Protein AF-A0A143BIW4-F1 (afdb_monomer)

Nearest PDB structures (foldseek):
  4jw3-assembly2_D  TM=6.458E-01  e=1.137E-01  synthetic construct
  5dcq-assembly3_A  TM=5.808E-01  e=2.538E-01  synthetic construct
  6gwd-assembly1_H  TM=5.678E-01  e=2.951E-01  synthetic construct
  8aw4-assembly1_A  TM=5.862E-01  e=3.607E-01  synthetic construct
  6gx7-assembly2_F  TM=5.467E-01  e=4.409E-01  synthetic construct

pLDDT: mean 85.29, std 20.7, range [35.44, 98.56]

Secondary structure (DSSP, 8-state):
-------------------------SS-PSPHHHHHHHHHHHHHHHHHHHHHTT-HHHHHHSPPPHHHHHHHHHT-SHHHHHHHHHHHHT--SHHHHHHHHHHHTTS-SHHHHHHHHHHTT-SSHHHHHHHHHHHHH---

Solvent-accessible surface area (backbone atoms only — not comparable to full-atom values): 8313 Å² total; per-residue (Å²): 133,83,87,80,87,83,81,80,80,81,79,79,76,82,79,73,84,79,88,75,75,78,92,83,83,82,92,76,76,83,48,71,67,55,39,53,51,52,25,45,52,51,43,28,68,67,20,35,66,31,45,76,69,70,36,46,68,61,34,72,66,54,76,75,54,70,73,32,46,52,35,25,59,76,36,40,42,72,72,42,30,53,51,22,50,52,45,37,77,65,40,90,43,72,36,45,28,52,36,22,52,56,42,28,57,51,25,86,48,74,66,44,52,60,54,37,58,66,34,57,73,41,92,47,62,67,54,14,55,47,31,49,57,52,50,74,65,55,74,133

Radius of gyration: 22.12 Å; Cα contacts (8 Å, |Δi|>4): 132; chains: 1; bounding box: 34×57×74 Å

Mean predicted aligned error: 10.73 Å

Organism: NCBI:txid1379270

Foldseek 3Di:
DDDDDDDDPPPPPPPDDPPDDDDPDDDDPDDLLRLLVVLLVQQLVQQVVCVVVVNLVVSLVDDRDPSSVVSLLVLQDDVSLVVLLVQLVVDPDPSSNLSSLQSSLSNLDPVNLVSLVVQCPPPDPSSNVSSVVSNVVRDD

Sequence (140 aa):
MFGDSVTVTRRVVVLSAIALGTAFQTACGPGVADKVVSAMQGCVALRNPLFKAGQAEQALALPLPPAVDSLATQTAYAFGFNAYQQLADMAETQAELTCALELGARYEDADVRVWLKKYLRSPDAPVAAHAQRLLDKQTR

Structure (mmCIF, N/CA/C/O backbone):
data_AF-A0A143BIW4-F1
#
_entry.id   AF-A0A143BIW4-F1
#
loop_
_atom_site.group_PDB
_atom_site.id
_atom_site.type_symbol
_atom_site.label_atom_id
_atom_site.label_alt_id
_atom_site.label_comp_id
_atom_site.label_asym_id
_atom_site.label_entity_id
_atom_site.label_seq_id
_atom_site.pdbx_PDB_ins_code
_atom_site.Cartn_x
_atom_site.Cartn_y
_atom_site.Cartn_z
_atom_site.occupancy
_atom_site.B_iso_or_equiv
_atom_site.auth_seq_id
_atom_site.auth_comp_id
_atom_site.auth_asym_id
_atom_site.auth_atom_id
_atom_site.pdbx_PDB_model_num
ATOM 1 N N . MET A 1 1 ? 9.801 42.054 58.903 1.00 38.75 1 MET A N 1
ATOM 2 C CA . MET A 1 1 ? 10.501 40.755 58.919 1.00 38.75 1 MET A CA 1
ATOM 3 C C . MET A 1 1 ? 10.340 40.144 57.535 1.00 38.75 1 MET A C 1
ATOM 5 O O . MET A 1 1 ? 9.203 40.041 57.105 1.00 38.75 1 MET A O 1
ATOM 9 N N . PHE A 1 2 ? 11.484 39.934 56.864 1.00 39.19 2 PHE A N 1
ATOM 10 C CA . PHE A 1 2 ? 11.835 39.051 55.726 1.00 39.19 2 PHE A CA 1
ATOM 11 C C . PHE A 1 2 ? 10.689 38.501 54.858 1.00 39.19 2 PHE A C 1
ATOM 13 O O . PHE A 1 2 ? 9.777 37.879 55.383 1.00 39.19 2 PHE A O 1
ATOM 20 N N . GLY A 1 3 ? 10.652 38.771 53.548 1.00 35.44 3 GLY A N 1
ATOM 21 C CA . GLY A 1 3 ? 11.484 38.105 52.518 1.00 35.44 3 GLY A CA 1
ATOM 22 C C . GLY A 1 3 ? 10.586 37.056 51.827 1.00 35.44 3 GLY A C 1
ATOM 23 O O . GLY A 1 3 ? 9.785 36.430 52.503 1.00 35.44 3 GLY A O 1
ATOM 24 N N . ASP A 1 4 ? 10.509 36.848 50.517 1.00 40.53 4 ASP A N 1
ATOM 25 C CA . ASP A 1 4 ? 11.393 37.155 49.405 1.00 40.53 4 ASP A CA 1
ATOM 26 C C . ASP A 1 4 ? 10.584 37.264 48.102 1.00 40.53 4 ASP A C 1
ATOM 28 O O . ASP A 1 4 ? 9.565 36.602 47.895 1.00 40.53 4 ASP A O 1
ATOM 32 N N . SER A 1 5 ? 11.088 38.109 47.208 1.00 46.25 5 SER A N 1
ATOM 33 C CA . SER A 1 5 ? 10.657 38.273 45.824 1.00 46.25 5 SER A CA 1
ATOM 34 C C . SER A 1 5 ? 10.969 37.022 44.997 1.00 46.25 5 SER A C 1
ATOM 36 O O . SER A 1 5 ? 12.127 36.622 44.904 1.00 46.25 5 SER A O 1
ATOM 38 N N . VAL A 1 6 ? 9.980 36.460 44.297 1.00 45.12 6 VAL A N 1
ATOM 39 C CA . VAL A 1 6 ? 10.229 35.478 43.227 1.00 45.12 6 VAL A CA 1
ATOM 40 C C . VAL A 1 6 ? 10.015 36.153 41.877 1.00 45.12 6 VAL A C 1
ATOM 42 O O . VAL A 1 6 ? 8.924 36.182 41.311 1.00 45.12 6 VAL A O 1
ATOM 45 N N . THR A 1 7 ? 11.101 36.724 41.365 1.00 42.94 7 THR A N 1
ATOM 46 C CA . THR A 1 7 ? 11.219 37.233 39.999 1.00 42.94 7 THR A CA 1
ATOM 47 C C . THR A 1 7 ? 11.308 36.044 39.041 1.00 42.94 7 THR A C 1
ATOM 49 O O . THR A 1 7 ? 12.366 35.436 38.891 1.00 42.94 7 THR A O 1
ATOM 52 N N . VAL A 1 8 ? 10.206 35.693 38.374 1.00 43.62 8 VAL A N 1
ATOM 53 C CA . VAL A 1 8 ? 10.218 34.671 37.316 1.00 43.62 8 VAL A CA 1
ATOM 54 C C . VAL A 1 8 ? 10.748 35.304 36.029 1.00 43.62 8 VAL A C 1
ATOM 56 O O . VAL A 1 8 ? 10.034 35.976 35.285 1.00 43.62 8 VAL A O 1
ATOM 59 N N . THR A 1 9 ? 12.041 35.108 35.774 1.00 43.81 9 THR A N 1
ATOM 60 C CA . THR A 1 9 ? 12.722 35.516 34.543 1.00 43.81 9 THR A CA 1
ATOM 61 C C . THR A 1 9 ? 12.182 34.716 33.356 1.00 43.81 9 THR A C 1
ATOM 63 O O . THR A 1 9 ? 12.583 33.581 33.101 1.00 43.81 9 THR A O 1
ATOM 66 N N . ARG A 1 10 ? 11.260 35.321 32.603 1.00 49.38 10 ARG A N 1
ATOM 67 C CA . ARG A 1 10 ? 10.713 34.772 31.359 1.00 49.38 10 ARG A CA 1
ATOM 68 C C . ARG A 1 10 ? 11.782 34.857 30.262 1.00 49.38 10 ARG A C 1
ATOM 70 O O . ARG A 1 10 ? 11.885 35.853 29.553 1.00 49.38 10 ARG A O 1
ATOM 77 N N . ARG A 1 11 ? 12.615 33.819 30.138 1.00 45.41 11 ARG A N 1
ATOM 78 C CA . ARG A 1 11 ? 13.504 33.637 28.981 1.00 45.41 11 ARG A CA 1
ATOM 79 C C . ARG A 1 11 ? 12.647 33.262 27.774 1.00 45.41 11 ARG A C 1
ATOM 81 O O . ARG A 1 11 ? 12.298 32.102 27.586 1.00 45.41 11 ARG A O 1
ATOM 88 N N . VAL A 1 12 ? 12.279 34.263 26.979 1.00 44.31 12 VAL A N 1
ATOM 89 C CA . VAL A 1 12 ? 11.739 34.059 25.633 1.00 44.31 12 VAL A CA 1
ATOM 90 C C . VAL A 1 12 ? 12.900 33.581 24.768 1.00 44.31 12 VAL A C 1
ATOM 92 O O . VAL A 1 12 ? 13.734 34.370 24.330 1.00 44.31 12 VAL A O 1
ATOM 95 N N . VAL A 1 13 ? 13.003 32.265 24.596 1.00 43.34 13 VAL A N 1
ATOM 96 C CA . VAL A 1 13 ? 13.905 31.670 23.612 1.00 43.34 13 VAL A CA 1
ATOM 97 C C . VAL A 1 13 ? 13.281 31.912 22.243 1.00 43.34 13 VAL A C 1
ATOM 99 O O . VAL A 1 13 ? 12.253 31.335 21.897 1.00 43.34 13 VAL A O 1
ATOM 102 N N . VAL A 1 14 ? 13.902 32.823 21.498 1.00 44.84 14 VAL A N 1
ATOM 103 C CA . VAL A 1 14 ? 13.691 33.041 20.069 1.00 44.84 14 VAL A CA 1
ATOM 104 C C . VAL A 1 14 ? 14.065 31.743 19.356 1.00 44.84 14 VAL A C 1
ATOM 106 O O . VAL A 1 14 ? 15.243 31.428 19.205 1.00 44.84 14 VAL A O 1
ATOM 109 N N . LEU A 1 15 ? 13.063 30.958 18.962 1.00 41.94 15 LEU A N 1
ATOM 110 C CA . LEU A 1 15 ? 13.257 29.840 18.047 1.00 41.94 15 LEU A CA 1
ATOM 111 C C . LEU A 1 15 ? 13.299 30.406 16.633 1.00 41.94 15 LEU A C 1
ATOM 113 O O . LEU A 1 15 ? 12.284 30.735 16.023 1.00 41.94 15 LEU A O 1
ATOM 117 N N . SER A 1 16 ? 14.535 30.580 16.184 1.00 43.16 16 SER A N 1
ATOM 118 C CA . SER A 1 16 ? 14.944 30.924 14.837 1.00 43.16 16 SER A CA 1
ATOM 119 C C . SER A 1 16 ? 14.150 30.140 13.796 1.00 43.16 16 SER A C 1
ATOM 121 O O . SER A 1 16 ? 14.134 28.909 13.800 1.00 43.16 16 SER A O 1
ATOM 123 N N . ALA A 1 17 ? 13.531 30.879 12.877 1.00 46.34 17 ALA A N 1
ATOM 124 C CA . ALA A 1 17 ? 13.026 30.357 11.623 1.00 46.34 17 ALA A CA 1
ATOM 125 C C . ALA A 1 17 ? 14.196 29.736 10.851 1.00 46.34 17 ALA A C 1
ATOM 127 O O . ALA A 1 17 ? 15.054 30.438 10.314 1.00 46.34 17 ALA A O 1
ATOM 128 N N . ILE A 1 18 ? 14.248 28.408 10.831 1.00 50.47 18 ILE A N 1
ATOM 129 C CA . ILE A 1 18 ? 15.153 27.669 9.965 1.00 50.47 18 ILE A CA 1
ATOM 130 C C . ILE A 1 18 ? 14.562 27.745 8.555 1.00 50.47 18 ILE A C 1
ATOM 132 O O . ILE A 1 18 ? 13.752 26.921 8.144 1.00 50.47 18 ILE A O 1
ATOM 136 N N . ALA A 1 19 ? 14.963 28.785 7.826 1.00 50.41 19 ALA A N 1
ATOM 137 C CA . ALA A 1 19 ? 14.907 28.822 6.376 1.00 50.41 19 ALA A CA 1
ATOM 138 C C . ALA A 1 19 ? 16.034 27.921 5.832 1.00 50.41 19 ALA A C 1
ATOM 140 O O . ALA A 1 19 ? 17.126 28.382 5.509 1.00 50.41 19 ALA A O 1
ATOM 141 N N . LEU A 1 20 ? 15.774 26.615 5.787 1.00 49.59 20 LEU A N 1
ATOM 142 C CA . LEU A 1 20 ? 16.517 25.622 5.005 1.00 49.59 20 LEU A CA 1
ATOM 143 C C . LEU A 1 20 ? 15.489 24.994 4.051 1.00 49.59 20 LEU A C 1
ATOM 145 O O . LEU A 1 20 ? 14.454 24.531 4.504 1.00 49.59 20 LEU A O 1
ATOM 149 N N . GLY A 1 21 ? 15.659 24.946 2.741 1.00 43.62 21 GLY A N 1
ATOM 150 C CA . GLY A 1 21 ? 16.760 25.406 1.933 1.00 43.62 21 GLY A CA 1
ATOM 151 C C . GLY A 1 21 ? 16.364 25.396 0.459 1.00 43.62 21 GLY A C 1
ATOM 152 O O . GLY A 1 21 ? 15.335 24.857 0.062 1.00 43.62 21 GLY A O 1
ATOM 153 N N . THR A 1 22 ? 17.237 26.023 -0.323 1.00 51.56 22 THR A N 1
ATOM 154 C CA . THR A 1 22 ? 17.606 25.633 -1.688 1.00 51.56 22 THR A CA 1
ATOM 155 C C . THR A 1 22 ? 16.467 25.365 -2.668 1.00 51.56 22 THR A C 1
ATOM 157 O O . THR A 1 22 ? 16.023 24.237 -2.876 1.00 51.56 22 THR A O 1
ATOM 160 N N . ALA A 1 23 ? 16.131 26.425 -3.396 1.00 49.84 23 ALA A N 1
ATOM 161 C CA . ALA A 1 23 ? 15.690 26.329 -4.774 1.00 49.84 23 ALA A CA 1
ATOM 162 C C . ALA A 1 23 ? 16.717 25.530 -5.604 1.00 49.84 23 ALA A C 1
ATOM 164 O O . ALA A 1 23 ? 17.760 26.053 -5.986 1.00 49.84 23 ALA A O 1
ATOM 165 N N . PHE A 1 24 ? 16.405 24.268 -5.895 1.00 47.72 24 PHE A N 1
ATOM 166 C CA . PHE A 1 24 ? 16.915 23.5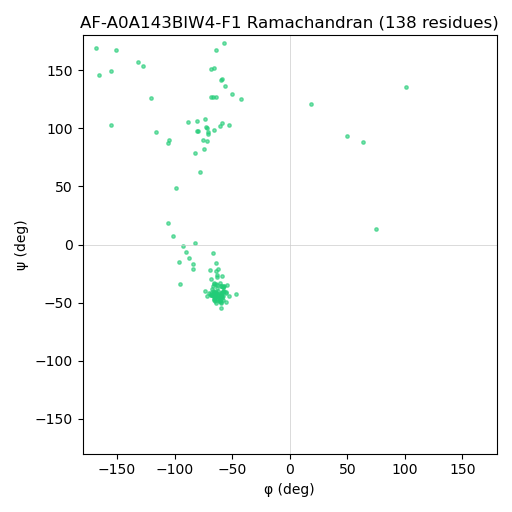64 -7.069 1.00 47.72 24 PHE A CA 1
ATOM 167 C C . PHE A 1 24 ? 15.767 23.466 -8.068 1.00 47.72 24 PHE A C 1
ATOM 169 O O . PHE A 1 24 ? 14.997 22.512 -8.078 1.00 47.72 24 PHE A O 1
ATOM 176 N N . GLN A 1 25 ? 15.628 24.500 -8.891 1.00 63.03 25 GLN A N 1
ATOM 177 C CA . GLN A 1 25 ? 14.821 24.433 -10.099 1.00 63.03 25 GLN A CA 1
ATOM 178 C C . GLN A 1 25 ? 15.741 24.617 -11.294 1.00 63.03 25 GLN A C 1
ATOM 180 O O . GLN A 1 25 ? 16.016 25.748 -11.669 1.00 63.03 25 GLN A O 1
ATOM 185 N N . THR A 1 26 ? 16.166 23.508 -11.900 1.00 48.31 26 THR A N 1
ATOM 186 C CA . THR A 1 26 ? 16.398 23.427 -13.348 1.00 48.31 26 THR A CA 1
ATOM 187 C C . THR A 1 26 ? 16.269 21.975 -13.833 1.00 48.31 26 THR A C 1
ATOM 189 O O . THR A 1 26 ? 17.170 21.159 -13.687 1.00 48.31 26 THR A O 1
ATOM 192 N N . ALA A 1 27 ? 15.110 21.714 -14.450 1.00 51.16 27 ALA A N 1
ATOM 193 C CA . ALA A 1 27 ? 14.813 20.688 -15.456 1.00 51.16 27 ALA A CA 1
ATOM 194 C C . ALA A 1 27 ? 14.941 19.196 -15.075 1.00 51.16 27 ALA A C 1
ATOM 196 O O . ALA A 1 27 ? 15.949 18.574 -15.373 1.00 51.16 27 ALA A O 1
ATOM 197 N N . CYS A 1 28 ? 13.862 18.603 -14.547 1.00 43.97 28 CYS A N 1
ATOM 198 C CA . CYS A 1 28 ? 13.471 17.184 -14.656 1.00 43.97 28 CYS A CA 1
ATOM 199 C C . CYS A 1 28 ? 12.001 17.085 -14.193 1.00 43.97 28 CYS A C 1
ATOM 201 O O . CYS A 1 28 ? 11.597 17.853 -13.325 1.00 43.97 28 CYS A O 1
ATOM 203 N N . GLY A 1 29 ? 11.173 16.205 -14.766 1.00 56.31 29 GLY A N 1
ATOM 204 C CA . GLY A 1 29 ? 9.809 15.971 -14.254 1.00 56.31 29 GLY A CA 1
ATOM 205 C C . GLY A 1 29 ? 9.802 15.540 -12.773 1.00 56.31 29 GLY A C 1
ATOM 206 O O . GLY A 1 29 ? 10.876 15.296 -12.222 1.00 56.31 29 GLY A O 1
ATOM 207 N N . PRO A 1 30 ? 8.624 15.420 -12.124 1.00 70.06 30 PRO A N 1
ATOM 208 C CA . PRO A 1 30 ? 8.545 15.021 -10.719 1.00 70.06 30 PRO A CA 1
ATOM 209 C C . PRO A 1 30 ? 9.369 13.757 -10.480 1.00 70.06 30 PRO A C 1
ATOM 211 O O . PRO A 1 30 ? 9.250 12.773 -11.226 1.00 70.06 30 PRO A O 1
ATOM 214 N N . GLY A 1 31 ? 10.229 13.815 -9.464 1.00 86.69 31 GLY A N 1
ATOM 215 C CA . GLY A 1 31 ? 11.082 12.702 -9.093 1.00 86.69 31 GLY A CA 1
ATOM 216 C C . GLY A 1 31 ? 10.244 11.514 -8.629 1.00 86.69 31 GLY A C 1
ATOM 217 O O . GLY A 1 31 ? 9.049 11.622 -8.355 1.00 86.69 31 GLY A O 1
ATOM 218 N N . VAL A 1 32 ? 10.873 10.349 -8.511 1.00 87.88 32 VAL A N 1
ATOM 219 C CA . VAL A 1 32 ? 10.193 9.133 -8.034 1.00 87.88 32 VAL A CA 1
ATOM 220 C C . VAL A 1 32 ? 9.550 9.361 -6.668 1.00 87.88 32 VAL A C 1
ATOM 222 O O . VAL A 1 32 ? 8.411 8.962 -6.454 1.00 87.88 32 VAL A O 1
ATOM 225 N N . ALA A 1 33 ? 10.260 10.059 -5.777 1.00 89.56 33 ALA A N 1
ATOM 226 C CA . ALA A 1 33 ? 9.764 10.422 -4.456 1.00 89.56 33 ALA A CA 1
ATOM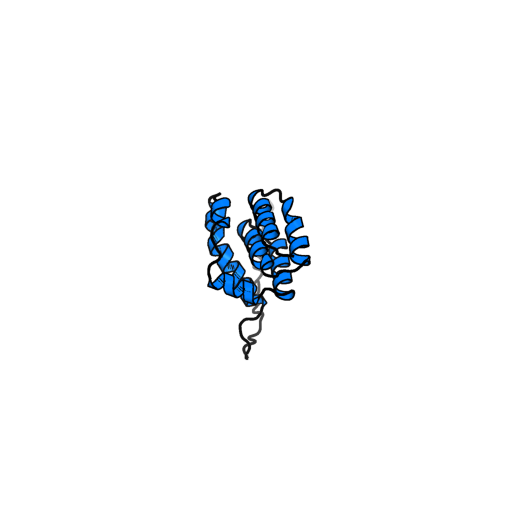 227 C C . ALA A 1 33 ? 8.476 11.257 -4.539 1.00 89.56 33 ALA A C 1
ATOM 229 O O . ALA A 1 33 ? 7.498 10.925 -3.874 1.00 89.56 33 ALA A O 1
ATOM 230 N N . ASP A 1 34 ? 8.428 12.264 -5.415 1.00 93.62 34 ASP A N 1
ATOM 231 C CA . ASP A 1 34 ? 7.237 13.103 -5.599 1.00 93.62 34 ASP A CA 1
ATOM 232 C C . ASP A 1 34 ? 6.044 12.285 -6.104 1.00 93.62 34 ASP A C 1
ATOM 234 O O . ASP A 1 34 ? 4.912 12.471 -5.649 1.00 93.62 34 ASP A O 1
ATOM 238 N N . LYS A 1 35 ? 6.291 11.344 -7.024 1.00 95.69 35 LYS A N 1
ATOM 239 C CA . LYS A 1 35 ? 5.255 10.441 -7.548 1.00 95.69 35 LYS A CA 1
ATOM 240 C C . LYS A 1 35 ? 4.717 9.506 -6.470 1.00 95.69 35 LYS A C 1
ATOM 242 O O . LYS A 1 35 ? 3.503 9.364 -6.360 1.00 95.69 35 LYS A O 1
ATOM 247 N N . VAL A 1 36 ? 5.600 8.915 -5.664 1.00 96.25 36 VAL A N 1
ATOM 248 C CA . VAL A 1 36 ? 5.234 8.047 -4.533 1.00 96.25 36 VAL A CA 1
ATOM 249 C C . VAL A 1 36 ? 4.396 8.818 -3.512 1.00 96.25 36 VAL A C 1
ATOM 251 O O . VAL A 1 36 ? 3.318 8.362 -3.132 1.00 96.25 36 VAL A O 1
ATOM 254 N N . VAL A 1 37 ? 4.839 10.017 -3.115 1.00 96.31 37 VAL A N 1
ATOM 255 C CA . VAL A 1 37 ? 4.103 10.877 -2.176 1.00 96.31 37 VAL A CA 1
ATOM 256 C C . VAL A 1 37 ? 2.731 11.246 -2.738 1.00 96.31 37 VAL A C 1
ATOM 258 O O . VAL A 1 37 ? 1.728 11.126 -2.036 1.00 96.31 37 VAL A O 1
ATOM 261 N N . SER A 1 38 ? 2.659 11.625 -4.015 1.00 97.38 38 SER A N 1
ATOM 262 C CA . SER A 1 38 ? 1.395 11.979 -4.672 1.00 97.38 38 SER A CA 1
ATOM 263 C C . SER A 1 38 ? 0.430 10.788 -4.751 1.00 97.38 38 SER A C 1
ATOM 265 O O . SER A 1 38 ? -0.766 10.940 -4.494 1.00 97.38 38 SER A O 1
ATOM 267 N N . ALA A 1 39 ? 0.936 9.589 -5.060 1.00 98.06 39 ALA A N 1
ATOM 268 C CA . ALA A 1 39 ? 0.136 8.368 -5.090 1.00 98.06 39 ALA A CA 1
ATOM 269 C C . ALA A 1 39 ? -0.416 8.024 -3.696 1.00 98.06 39 ALA A C 1
ATOM 271 O O . ALA A 1 39 ? -1.613 7.760 -3.550 1.00 98.06 39 ALA A O 1
ATOM 272 N N . MET A 1 40 ? 0.429 8.102 -2.664 1.00 98.44 40 MET A N 1
ATOM 273 C CA . MET A 1 40 ? 0.025 7.896 -1.271 1.00 98.44 40 MET A CA 1
ATOM 274 C C . MET A 1 40 ? -1.047 8.884 -0.835 1.00 98.44 40 MET A C 1
ATOM 276 O O . MET A 1 40 ? -2.087 8.466 -0.333 1.00 98.44 40 MET A O 1
ATOM 280 N N . GLN A 1 41 ? -0.835 10.181 -1.059 1.00 98.06 41 GLN A N 1
ATOM 281 C CA . GLN A 1 41 ? -1.799 11.218 -0.692 1.00 98.06 41 GLN A CA 1
ATOM 282 C C . GLN A 1 41 ? -3.153 10.986 -1.364 1.00 98.06 41 GLN A C 1
ATOM 284 O O . GLN A 1 41 ? -4.184 11.053 -0.697 1.00 98.06 41 GLN A O 1
ATOM 289 N N . GLY A 1 42 ? -3.161 10.652 -2.658 1.00 97.81 42 GLY A N 1
ATOM 290 C CA . GLY A 1 42 ? -4.394 10.354 -3.384 1.00 97.81 42 GLY A CA 1
ATOM 291 C C . GLY A 1 42 ? -5.113 9.105 -2.862 1.00 97.81 42 GLY A C 1
ATOM 292 O O . GLY A 1 42 ? -6.332 9.124 -2.694 1.00 97.81 42 GLY A O 1
ATOM 293 N N . CYS A 1 43 ? -4.375 8.036 -2.549 1.00 98.31 43 CYS A N 1
ATOM 294 C CA . CYS A 1 43 ? -4.956 6.829 -1.962 1.00 98.31 43 CYS A CA 1
ATOM 295 C C . CYS A 1 43 ? -5.513 7.083 -0.549 1.00 98.31 43 CYS A C 1
ATOM 297 O O . CYS A 1 43 ? -6.648 6.712 -0.243 1.00 98.31 43 CYS A O 1
ATOM 299 N N . VAL A 1 44 ? -4.747 7.760 0.311 1.00 98.19 44 VAL A N 1
ATOM 300 C CA . VAL A 1 44 ? -5.147 8.058 1.693 1.00 98.19 44 VAL A CA 1
ATOM 301 C C . VAL A 1 44 ? -6.347 8.998 1.713 1.00 98.19 44 VAL A C 1
ATOM 303 O O . VAL A 1 44 ? -7.281 8.763 2.477 1.00 98.19 44 VAL A O 1
ATOM 306 N N . ALA A 1 45 ? -6.384 10.016 0.848 1.00 98.00 45 ALA A N 1
ATOM 307 C CA . ALA A 1 45 ? -7.529 10.917 0.731 1.00 98.00 45 ALA A CA 1
ATOM 308 C C . ALA A 1 45 ? -8.829 10.167 0.393 1.00 98.00 45 ALA A C 1
ATOM 310 O O . ALA A 1 45 ? -9.887 10.515 0.916 1.00 98.00 45 ALA A O 1
ATOM 311 N N . LEU A 1 46 ? -8.745 9.112 -0.425 1.00 97.00 46 LEU A N 1
ATOM 312 C CA . LEU A 1 46 ? -9.886 8.261 -0.755 1.00 97.00 46 LEU A CA 1
ATOM 313 C C . LEU A 1 46 ? -10.323 7.379 0.427 1.00 97.00 46 LEU A C 1
ATOM 315 O O . LEU A 1 46 ? -11.516 7.244 0.690 1.00 97.00 46 LEU A O 1
ATOM 319 N N . ARG A 1 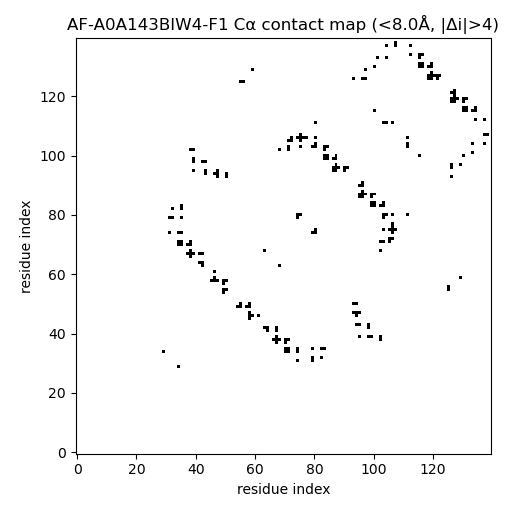47 ? -9.373 6.753 1.131 1.00 97.62 47 ARG A N 1
ATOM 320 C CA . ARG A 1 47 ? -9.672 5.673 2.090 1.00 97.62 47 ARG A CA 1
ATOM 321 C C . ARG A 1 47 ? -9.808 6.118 3.536 1.00 97.62 47 ARG A C 1
ATOM 323 O O . ARG A 1 47 ? -10.608 5.547 4.275 1.00 97.62 47 ARG A O 1
ATOM 330 N N . ASN A 1 48 ? -9.043 7.120 3.959 1.00 97.12 48 ASN A N 1
ATOM 331 C CA . ASN A 1 48 ? -8.987 7.562 5.353 1.00 97.12 48 ASN A CA 1
ATOM 332 C C . ASN A 1 48 ? -10.359 7.968 5.926 1.00 97.12 48 ASN A C 1
ATOM 334 O O . ASN A 1 48 ? -10.646 7.578 7.057 1.00 97.12 48 ASN A O 1
ATOM 338 N N . PRO A 1 49 ? -11.250 8.667 5.188 1.00 98.06 49 PRO A N 1
ATOM 339 C CA . PRO A 1 49 ? -12.588 8.970 5.699 1.00 98.06 49 PRO A CA 1
ATOM 340 C C . PRO A 1 49 ? -13.387 7.713 6.072 1.00 98.06 49 PRO A C 1
ATOM 342 O O . PRO A 1 49 ? -14.029 7.681 7.119 1.00 98.06 49 PRO A O 1
ATOM 345 N N . LEU A 1 50 ? -13.297 6.659 5.257 1.00 97.50 50 LEU A N 1
ATOM 346 C CA . LEU A 1 50 ? -14.007 5.398 5.479 1.00 97.50 50 LEU A CA 1
ATOM 347 C C . LEU A 1 50 ? -13.384 4.589 6.619 1.00 97.50 50 LEU A C 1
ATOM 349 O O . LEU A 1 50 ? -14.107 4.058 7.458 1.00 97.50 50 LEU A O 1
ATOM 353 N N . PHE A 1 51 ? -12.053 4.556 6.714 1.00 95.88 51 PHE A N 1
ATOM 354 C CA . PHE A 1 51 ? -11.374 3.951 7.863 1.00 95.88 51 PHE A CA 1
ATOM 355 C C . PHE A 1 51 ? -11.754 4.637 9.180 1.00 95.88 51 PHE A C 1
ATOM 357 O O . PHE A 1 51 ? -12.097 3.956 10.144 1.00 95.88 51 PHE A O 1
ATOM 364 N N . LYS A 1 52 ? -11.791 5.976 9.215 1.00 96.44 52 LYS A N 1
ATOM 365 C CA . LYS A 1 52 ? -12.234 6.737 10.397 1.00 96.44 52 LYS A CA 1
ATOM 366 C C . LYS A 1 52 ? -13.698 6.489 10.762 1.00 96.44 52 LYS A C 1
ATOM 368 O O . LYS A 1 52 ? -14.047 6.580 11.934 1.00 96.44 52 LYS A O 1
ATOM 373 N N . ALA A 1 53 ? -14.537 6.155 9.784 1.00 96.44 53 ALA A N 1
ATOM 374 C CA . ALA A 1 53 ? -15.930 5.773 9.997 1.00 96.44 53 ALA A CA 1
ATOM 375 C C . ALA A 1 53 ? -16.113 4.294 10.405 1.00 96.44 53 ALA A C 1
ATOM 377 O O . ALA A 1 53 ? -17.247 3.848 10.565 1.00 96.44 53 ALA A O 1
ATOM 378 N N . GLY A 1 54 ? -15.032 3.514 10.548 1.00 95.69 54 GLY A N 1
ATOM 379 C CA . GLY A 1 54 ? -15.099 2.077 10.837 1.00 95.69 54 GLY A CA 1
ATOM 380 C C . GLY A 1 54 ? -15.514 1.214 9.638 1.00 95.69 54 GLY A C 1
ATOM 381 O O . GLY A 1 54 ? -15.832 0.041 9.798 1.00 95.69 54 GLY A O 1
ATOM 382 N N . GLN A 1 55 ? -15.499 1.771 8.425 1.00 96.88 55 GLN A N 1
ATOM 383 C CA . GLN A 1 55 ? -15.937 1.127 7.183 1.00 96.88 55 GLN A CA 1
ATOM 384 C C . GLN A 1 55 ? -14.745 0.565 6.391 1.00 96.88 55 GLN A C 1
ATOM 386 O O . GLN A 1 55 ? -14.597 0.812 5.193 1.00 96.88 55 GLN A O 1
ATOM 391 N N . ALA A 1 56 ? -13.867 -0.183 7.063 1.00 94.88 56 ALA A N 1
ATOM 392 C CA . ALA A 1 56 ? -12.614 -0.672 6.484 1.00 94.88 56 ALA A CA 1
ATOM 393 C C . ALA A 1 56 ? -12.820 -1.537 5.225 1.00 94.88 56 ALA A C 1
ATOM 395 O O . ALA A 1 56 ? -12.096 -1.391 4.241 1.00 94.88 56 ALA A O 1
ATOM 396 N N . GLU A 1 57 ? -13.836 -2.404 5.213 1.00 94.38 57 GLU A N 1
ATOM 397 C CA . GLU A 1 57 ? 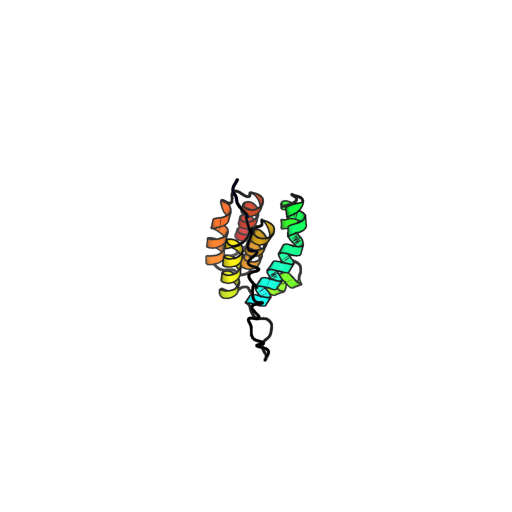-14.153 -3.229 4.039 1.00 94.38 57 GLU A CA 1
ATOM 398 C C . GLU A 1 57 ? -14.532 -2.375 2.827 1.00 94.38 57 GLU A C 1
ATOM 400 O O . GLU A 1 57 ? -14.028 -2.604 1.727 1.00 94.38 57 GLU A O 1
ATOM 405 N N . GLN A 1 58 ? -15.353 -1.343 3.036 1.00 96.06 58 GLN A N 1
ATOM 406 C CA . GLN A 1 58 ? -15.732 -0.406 1.983 1.00 96.06 58 GLN A CA 1
ATOM 407 C C . GLN A 1 58 ? -14.520 0.395 1.496 1.00 96.06 58 GLN A C 1
ATOM 409 O O . GLN A 1 58 ? -14.333 0.534 0.289 1.00 96.06 58 GLN A O 1
ATOM 414 N N . ALA A 1 59 ? -13.665 0.866 2.411 1.00 96.31 59 ALA A N 1
ATOM 415 C CA . ALA A 1 59 ? -12.440 1.595 2.075 1.00 96.31 59 ALA A CA 1
ATOM 416 C C . ALA A 1 59 ? -11.539 0.797 1.122 1.00 96.31 59 ALA A C 1
ATOM 418 O O . ALA A 1 59 ? -10.981 1.343 0.169 1.00 96.31 59 ALA A O 1
ATOM 419 N N . LEU A 1 60 ? -11.429 -0.509 1.365 1.00 95.75 60 LEU A N 1
ATOM 420 C CA . LEU A 1 60 ? -10.578 -1.418 0.605 1.00 95.75 60 LEU A CA 1
ATOM 421 C C . LEU A 1 60 ? -11.253 -2.022 -0.634 1.00 95.75 60 LEU A C 1
ATOM 423 O O . LEU A 1 60 ? -10.572 -2.662 -1.436 1.00 95.75 60 LEU A O 1
ATOM 427 N N . ALA A 1 61 ? -12.569 -1.864 -0.779 1.00 94.94 61 ALA A N 1
ATOM 428 C CA . ALA A 1 61 ? -13.310 -2.246 -1.978 1.00 94.94 61 ALA A CA 1
ATOM 429 C C . ALA A 1 61 ? -13.260 -1.159 -3.061 1.00 94.94 61 ALA A C 1
ATOM 431 O O . ALA A 1 61 ? -13.468 -1.457 -4.238 1.00 94.94 61 ALA A O 1
ATOM 432 N N . LEU A 1 62 ? -12.979 0.094 -2.682 1.00 93.81 62 LEU A N 1
ATOM 433 C CA . LEU A 1 62 ? -12.852 1.185 -3.640 1.00 93.81 62 LEU A CA 1
ATOM 434 C C . LEU A 1 62 ? -11.600 1.006 -4.513 1.00 93.81 62 LEU A C 1
ATOM 436 O O . LEU A 1 62 ? -10.492 0.872 -3.973 1.00 93.81 62 LEU A O 1
ATOM 440 N N . PRO A 1 63 ? -11.750 1.047 -5.851 1.00 95.00 63 PRO A N 1
ATOM 441 C CA . PRO A 1 63 ? -10.605 1.034 -6.746 1.00 95.00 63 PRO A CA 1
ATOM 442 C C . PRO A 1 63 ? -9.783 2.312 -6.569 1.00 95.00 63 PRO A C 1
ATOM 444 O O . PRO A 1 63 ? -10.318 3.373 -6.232 1.00 95.00 63 PRO A O 1
ATOM 447 N N . LEU A 1 64 ? -8.479 2.220 -6.835 1.00 95.06 64 LEU A N 1
ATOM 448 C CA . LEU A 1 64 ? -7.624 3.401 -6.870 1.00 95.06 64 LEU A CA 1
ATOM 449 C C . LEU A 1 64 ? -8.117 4.386 -7.945 1.00 95.06 64 LEU A C 1
ATOM 451 O O . LEU A 1 64 ? -8.505 3.958 -9.038 1.00 95.06 64 LEU A O 1
ATOM 455 N N . PRO A 1 65 ? -8.074 5.705 -7.684 1.00 96.44 65 PRO A N 1
ATOM 456 C CA . PRO A 1 65 ? -8.349 6.697 -8.712 1.00 96.44 65 PRO A CA 1
ATOM 457 C C . PRO A 1 65 ? -7.371 6.525 -9.887 1.00 96.44 65 PRO A C 1
ATOM 459 O O . PRO A 1 65 ? -6.187 6.294 -9.635 1.00 96.44 65 PRO A O 1
ATOM 462 N N . PRO A 1 66 ? -7.788 6.714 -11.153 1.00 97.38 66 PRO A N 1
ATOM 463 C CA . PRO A 1 66 ? -6.919 6.478 -12.313 1.00 97.38 66 PRO A CA 1
ATOM 464 C C . PRO A 1 66 ? -5.580 7.232 -12.275 1.00 97.38 66 PRO A C 1
ATOM 466 O O . PRO A 1 66 ? -4.556 6.710 -12.705 1.00 97.38 66 PRO A O 1
ATOM 469 N N . ALA A 1 67 ? -5.563 8.449 -11.721 1.00 96.44 67 ALA A N 1
ATOM 470 C CA . ALA A 1 67 ? -4.334 9.224 -11.552 1.00 96.44 67 ALA A CA 1
ATOM 471 C C . ALA A 1 67 ? -3.365 8.581 -10.543 1.00 96.44 67 ALA A C 1
ATOM 473 O O . ALA A 1 67 ? -2.161 8.542 -10.781 1.00 96.44 67 ALA A O 1
ATOM 474 N N . VAL A 1 68 ? -3.892 8.047 -9.437 1.00 97.94 68 VAL A N 1
ATOM 475 C CA . VAL A 1 68 ? -3.106 7.330 -8.423 1.00 97.94 68 VAL A CA 1
ATOM 476 C C . VAL A 1 68 ? -2.593 6.015 -8.994 1.00 97.94 68 VAL A C 1
ATOM 478 O O . VAL A 1 68 ? -1.421 5.696 -8.826 1.00 97.94 68 VAL A O 1
ATOM 481 N N . ASP A 1 69 ? -3.446 5.289 -9.715 1.00 96.62 69 ASP A N 1
ATOM 482 C CA . ASP A 1 69 ? -3.079 4.033 -10.361 1.00 96.62 69 ASP A CA 1
ATOM 483 C C . ASP A 1 69 ? -1.946 4.226 -11.379 1.00 96.62 69 ASP A C 1
ATOM 485 O O . ASP A 1 69 ? -0.938 3.525 -11.334 1.00 96.62 69 ASP A O 1
ATOM 489 N N . SER A 1 70 ? -2.043 5.265 -12.217 1.00 97.38 70 SER A N 1
ATOM 490 C CA . SER A 1 70 ? -0.987 5.622 -13.169 1.00 97.38 70 SER A CA 1
ATOM 491 C C . SER A 1 70 ? 0.344 5.937 -12.482 1.00 97.38 70 SER A C 1
ATOM 493 O O . SER A 1 70 ? 1.396 5.506 -12.957 1.00 97.38 70 SER A O 1
ATOM 495 N N . LEU A 1 71 ? 0.324 6.669 -11.363 1.00 97.25 71 LEU A N 1
ATOM 496 C CA . LEU A 1 71 ? 1.535 6.941 -10.586 1.00 97.25 71 LEU A CA 1
ATOM 497 C C . LEU A 1 71 ? 2.112 5.654 -9.997 1.00 97.25 71 LEU A C 1
ATOM 499 O O . LEU A 1 71 ? 3.317 5.435 -10.101 1.00 97.25 71 LEU A O 1
ATOM 503 N N . ALA A 1 72 ? 1.260 4.783 -9.455 1.00 95.69 72 ALA A N 1
ATOM 504 C CA . ALA A 1 72 ? 1.665 3.499 -8.904 1.00 95.69 72 ALA A CA 1
ATOM 505 C C . ALA A 1 72 ? 2.380 2.644 -9.963 1.00 95.69 72 ALA A C 1
ATOM 507 O O . ALA A 1 72 ? 3.498 2.191 -9.718 1.00 95.69 72 ALA A O 1
ATOM 508 N N . THR A 1 73 ? 1.810 2.531 -11.171 1.00 96.06 73 THR A N 1
ATOM 509 C CA . THR A 1 73 ? 2.439 1.863 -12.324 1.00 96.06 73 THR A CA 1
ATOM 510 C C . THR A 1 73 ? 3.767 2.508 -12.713 1.00 96.06 73 THR A C 1
ATOM 512 O O . THR A 1 73 ? 4.752 1.809 -12.929 1.00 96.06 73 THR A O 1
ATOM 515 N N . GLN A 1 74 ? 3.842 3.840 -12.768 1.00 96.31 74 GLN A N 1
ATOM 516 C CA . GLN A 1 74 ? 5.093 4.540 -13.082 1.00 96.31 74 GLN A CA 1
ATOM 517 C C . GLN A 1 74 ? 6.184 4.324 -12.029 1.00 96.31 74 GLN A C 1
ATOM 519 O O . GLN A 1 74 ? 7.354 4.504 -12.346 1.00 96.31 74 GLN A O 1
ATOM 524 N N . THR A 1 75 ? 5.810 3.976 -10.796 1.00 97.00 75 THR A N 1
ATOM 525 C CA . THR A 1 75 ? 6.721 3.680 -9.679 1.00 97.00 75 THR A CA 1
ATOM 526 C C . THR A 1 75 ? 6.897 2.179 -9.417 1.00 97.00 75 THR A C 1
ATOM 528 O O . THR A 1 75 ? 7.534 1.811 -8.434 1.00 97.00 75 THR A O 1
ATOM 531 N N . ALA A 1 76 ? 6.360 1.307 -10.280 1.00 96.69 76 ALA A N 1
ATOM 532 C CA . ALA A 1 76 ? 6.380 -0.149 -10.128 1.00 96.69 76 ALA A CA 1
ATOM 533 C C . ALA A 1 76 ? 7.745 -0.762 -10.498 1.00 96.69 76 ALA A C 1
ATOM 535 O O . ALA A 1 76 ? 7.879 -1.534 -11.442 1.00 96.69 76 ALA A O 1
ATOM 536 N N . TYR A 1 77 ? 8.782 -0.379 -9.761 1.00 95.75 77 TYR A N 1
ATOM 537 C CA . TYR A 1 77 ? 10.140 -0.910 -9.855 1.00 95.75 77 TYR A CA 1
ATOM 538 C C . TYR A 1 77 ? 10.828 -0.802 -8.490 1.00 95.75 77 TYR A C 1
ATOM 540 O O . TYR A 1 77 ? 10.348 -0.089 -7.607 1.00 95.75 77 TYR A O 1
ATOM 548 N N . ALA A 1 78 ? 11.974 -1.468 -8.319 1.00 96.75 78 ALA A N 1
ATOM 549 C CA . ALA A 1 78 ? 12.634 -1.654 -7.021 1.00 96.75 78 ALA A CA 1
ATOM 550 C C . ALA A 1 78 ? 12.760 -0.382 -6.155 1.00 96.75 78 ALA A C 1
ATOM 552 O O . ALA A 1 78 ? 12.492 -0.422 -4.958 1.00 96.75 78 ALA A O 1
ATOM 553 N N . PHE A 1 79 ? 13.121 0.771 -6.734 1.00 95.44 79 PHE A N 1
ATOM 554 C CA . PHE A 1 79 ? 13.246 2.012 -5.957 1.00 95.44 79 PHE A CA 1
ATOM 555 C C . PHE A 1 79 ? 11.895 2.526 -5.438 1.00 95.44 79 PHE A C 1
ATOM 557 O O . PHE A 1 79 ? 11.799 2.935 -4.283 1.00 95.44 79 PHE A O 1
ATOM 564 N N . GLY A 1 80 ? 10.850 2.498 -6.272 1.00 96.56 80 GLY A N 1
ATOM 565 C CA . GLY A 1 80 ? 9.503 2.881 -5.846 1.00 96.56 80 GLY A CA 1
ATOM 566 C C . GLY A 1 80 ? 8.950 1.907 -4.808 1.00 96.56 80 GLY A C 1
ATOM 567 O O . GLY A 1 80 ? 8.425 2.340 -3.787 1.00 96.56 80 GLY A O 1
ATOM 568 N N . PHE A 1 81 ? 9.169 0.604 -5.006 1.00 97.69 81 PHE A N 1
ATOM 569 C CA . PHE A 1 81 ? 8.832 -0.423 -4.020 1.00 97.69 81 PHE A CA 1
ATOM 570 C C . PHE A 1 81 ? 9.488 -0.158 -2.657 1.00 97.69 81 PHE A C 1
ATOM 572 O O . PHE A 1 81 ? 8.782 -0.097 -1.652 1.00 97.69 81 PHE A O 1
ATOM 579 N N . ASN A 1 82 ? 10.799 0.102 -2.618 1.00 97.38 82 ASN A N 1
ATOM 580 C CA . ASN A 1 82 ? 11.514 0.426 -1.379 1.00 97.38 82 ASN A CA 1
ATOM 581 C C . ASN A 1 82 ? 10.932 1.658 -0.669 1.00 97.38 82 ASN A C 1
ATOM 583 O O . ASN A 1 82 ? 10.878 1.693 0.560 1.00 97.38 82 ASN A O 1
ATOM 587 N N . ALA A 1 83 ? 10.482 2.665 -1.422 1.00 97.38 83 ALA A N 1
ATOM 588 C CA . ALA A 1 83 ? 9.830 3.835 -0.845 1.00 97.38 83 ALA A CA 1
ATOM 589 C C . ALA A 1 83 ? 8.479 3.473 -0.203 1.00 97.38 83 ALA A C 1
ATOM 591 O O . ALA A 1 83 ? 8.204 3.895 0.919 1.00 97.38 83 ALA A O 1
ATOM 592 N N . TYR A 1 84 ? 7.661 2.641 -0.857 1.00 98.19 84 TYR A N 1
ATOM 593 C CA . TYR A 1 84 ? 6.409 2.155 -0.266 1.00 98.19 84 TYR A CA 1
ATOM 594 C C . TYR A 1 84 ? 6.638 1.261 0.960 1.00 98.19 84 TYR A C 1
ATOM 596 O O . TYR A 1 84 ? 5.856 1.335 1.904 1.00 98.19 84 TYR A O 1
ATOM 604 N N . GLN A 1 85 ? 7.716 0.471 1.004 1.00 98.12 85 GLN A N 1
ATOM 605 C CA . GLN A 1 85 ? 8.078 -0.284 2.210 1.00 98.12 85 GLN A CA 1
ATOM 606 C C . GLN A 1 85 ? 8.372 0.644 3.392 1.00 98.12 85 GLN A C 1
ATOM 608 O O . GLN A 1 85 ? 7.803 0.458 4.462 1.00 98.12 85 GLN A O 1
ATOM 613 N N . GLN A 1 86 ? 9.190 1.680 3.182 1.00 97.44 86 GLN A N 1
ATOM 614 C CA . GLN A 1 86 ? 9.496 2.667 4.224 1.00 97.44 86 GLN A CA 1
ATOM 615 C C . GLN A 1 86 ? 8.233 3.381 4.716 1.00 97.44 86 GLN A C 1
ATOM 617 O O . GLN A 1 86 ? 8.049 3.565 5.915 1.00 97.44 86 GLN A O 1
ATOM 622 N N . LEU A 1 87 ? 7.331 3.740 3.801 1.00 97.38 87 LEU A N 1
ATOM 623 C CA . LEU A 1 87 ? 6.058 4.366 4.154 1.00 97.38 87 LEU A CA 1
ATOM 624 C C . LEU A 1 87 ? 5.129 3.423 4.924 1.00 97.38 87 LEU A C 1
ATOM 626 O O . LEU A 1 87 ? 4.430 3.879 5.821 1.00 97.38 87 LEU A O 1
ATOM 630 N N . ALA A 1 88 ? 5.128 2.125 4.612 1.00 97.62 88 ALA A N 1
ATOM 631 C CA . ALA A 1 88 ? 4.383 1.134 5.384 1.00 97.62 88 ALA A CA 1
ATOM 632 C C . ALA A 1 88 ? 4.963 0.947 6.794 1.00 97.62 88 ALA A C 1
ATOM 634 O O . ALA A 1 88 ? 4.199 0.809 7.745 1.00 97.62 88 ALA A O 1
ATOM 635 N N . ASP A 1 89 ? 6.291 0.970 6.937 1.00 96.75 89 ASP A N 1
ATOM 636 C CA . ASP A 1 89 ? 6.969 0.867 8.235 1.00 96.75 89 ASP A CA 1
ATOM 637 C C . ASP A 1 89 ? 6.736 2.111 9.113 1.00 96.75 89 ASP A C 1
ATOM 639 O O . ASP A 1 89 ? 6.713 2.011 10.338 1.00 96.75 89 ASP A O 1
ATOM 643 N N . MET A 1 90 ? 6.538 3.278 8.490 1.00 96.75 90 MET A N 1
ATOM 644 C CA . MET A 1 90 ? 6.235 4.550 9.157 1.00 96.75 90 MET A CA 1
ATOM 645 C C . MET A 1 90 ? 4.734 4.845 9.291 1.00 96.75 90 MET A C 1
ATOM 647 O O . MET A 1 90 ? 4.379 5.896 9.820 1.00 96.75 90 MET A O 1
ATOM 651 N N . ALA A 1 91 ? 3.852 3.979 8.786 1.00 97.19 91 ALA A N 1
ATOM 652 C CA . ALA A 1 91 ? 2.421 4.253 8.748 1.00 97.19 91 ALA A CA 1
ATOM 653 C C . ALA A 1 91 ? 1.835 4.371 10.164 1.00 97.19 91 ALA A C 1
ATOM 655 O O . ALA A 1 91 ? 1.949 3.453 10.977 1.00 97.19 91 ALA A O 1
ATOM 656 N N . GLU A 1 92 ? 1.145 5.477 10.438 1.00 95.94 92 GLU A N 1
ATOM 657 C CA . GLU A 1 92 ? 0.484 5.727 11.726 1.00 95.94 92 GLU A CA 1
ATOM 658 C C . GLU A 1 92 ? -1.001 5.346 11.681 1.00 95.94 92 GLU A C 1
ATOM 660 O O . GLU A 1 92 ? -1.665 5.207 12.711 1.00 95.94 92 GLU A O 1
ATOM 665 N N . THR A 1 93 ? -1.542 5.163 10.474 1.00 95.75 93 THR A N 1
ATOM 666 C CA . THR A 1 93 ? -2.951 4.844 10.245 1.00 95.75 93 THR A CA 1
ATOM 667 C C . THR A 1 93 ? -3.134 3.603 9.371 1.00 95.75 93 THR A C 1
ATOM 669 O O . THR A 1 93 ? -2.320 3.290 8.501 1.00 95.75 93 THR A O 1
ATOM 672 N N . GLN A 1 94 ? -4.275 2.920 9.533 1.00 95.62 94 GLN A N 1
ATOM 673 C CA . GLN A 1 94 ? -4.672 1.814 8.647 1.00 95.62 94 GLN A CA 1
ATOM 674 C C . GLN A 1 94 ? -4.743 2.245 7.177 1.00 95.62 94 GLN A C 1
ATOM 676 O O . GLN A 1 94 ? -4.411 1.468 6.281 1.00 95.62 94 GLN A O 1
ATOM 681 N N . ALA A 1 95 ? -5.168 3.486 6.922 1.00 97.38 95 ALA A N 1
ATOM 682 C CA . ALA A 1 95 ? -5.267 4.033 5.577 1.00 97.38 95 ALA A CA 1
ATOM 683 C C . ALA A 1 95 ? -3.888 4.149 4.920 1.00 97.38 95 ALA A C 1
ATOM 685 O O . ALA A 1 95 ? -3.711 3.673 3.804 1.00 97.38 95 ALA A O 1
ATOM 686 N N . GLU A 1 96 ? -2.907 4.727 5.616 1.00 98.00 96 GLU A N 1
ATOM 687 C CA . GLU A 1 96 ? -1.530 4.828 5.122 1.00 98.00 96 GLU A CA 1
ATOM 688 C C . GLU A 1 96 ? -0.927 3.451 4.884 1.00 98.00 96 GLU A C 1
ATOM 690 O O . GLU A 1 96 ? -0.412 3.199 3.797 1.00 98.00 96 GLU A O 1
ATOM 695 N N . LEU A 1 97 ? -1.062 2.542 5.854 1.00 98.31 97 LEU A N 1
ATOM 696 C CA . LEU A 1 97 ? -0.507 1.202 5.731 1.00 98.31 97 LEU A CA 1
ATOM 697 C C . LEU A 1 97 ? -1.100 0.475 4.521 1.00 98.31 97 LEU A C 1
ATOM 699 O O . LEU A 1 97 ? -0.369 0.037 3.641 1.00 98.31 97 LEU A O 1
ATOM 703 N N . THR A 1 98 ? -2.427 0.384 4.428 1.00 98.12 98 THR A N 1
ATOM 704 C CA . THR A 1 98 ? -3.080 -0.327 3.316 1.00 98.12 98 THR A CA 1
ATOM 705 C C . THR A 1 98 ? -2.822 0.332 1.962 1.00 98.12 98 THR A C 1
ATOM 707 O O . THR A 1 98 ? -2.651 -0.375 0.973 1.00 98.12 98 THR A 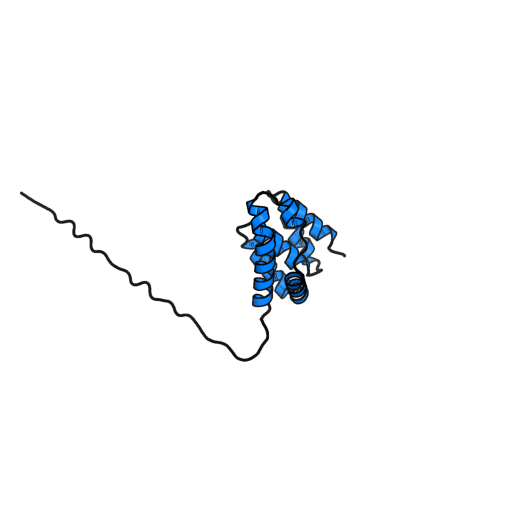O 1
ATOM 710 N N . CYS A 1 99 ? -2.713 1.663 1.905 1.00 98.56 99 CYS A N 1
ATOM 711 C CA . CYS A 1 99 ? -2.299 2.370 0.696 1.00 98.56 99 CYS A CA 1
ATOM 712 C C . CYS A 1 99 ? -0.861 2.044 0.289 1.00 98.56 99 CYS A C 1
ATOM 714 O O . CYS A 1 99 ? -0.624 1.742 -0.878 1.00 98.56 99 CYS A O 1
ATOM 716 N N . ALA A 1 100 ? 0.085 2.044 1.229 1.00 98.50 100 ALA A N 1
ATOM 717 C CA . ALA A 1 100 ? 1.466 1.678 0.945 1.00 98.50 100 ALA A CA 1
ATOM 718 C C . ALA A 1 100 ? 1.565 0.232 0.433 1.00 98.50 100 ALA A C 1
ATOM 720 O O . ALA A 1 100 ? 2.238 -0.014 -0.567 1.00 98.50 100 ALA A O 1
ATOM 721 N N . LEU A 1 101 ? 0.835 -0.705 1.054 1.00 98.50 101 LEU A N 1
ATOM 722 C CA . LEU A 1 101 ? 0.768 -2.100 0.605 1.00 98.50 101 LEU A CA 1
ATOM 723 C C . LEU A 1 101 ? 0.235 -2.217 -0.827 1.00 98.50 101 LEU A C 1
ATOM 725 O O . LEU A 1 101 ? 0.849 -2.893 -1.649 1.00 98.50 101 LEU A O 1
ATOM 729 N N . GLU A 1 102 ? -0.884 -1.565 -1.144 1.00 98.31 102 GLU A N 1
ATOM 730 C CA . GLU A 1 102 ? -1.506 -1.675 -2.467 1.00 98.31 102 GLU A CA 1
ATOM 731 C C . GLU A 1 102 ? -0.678 -1.037 -3.578 1.00 98.31 102 GLU A C 1
ATOM 733 O O . GLU A 1 102 ? -0.544 -1.614 -4.658 1.00 98.31 102 GLU A O 1
ATOM 738 N N . LEU A 1 103 ? -0.107 0.139 -3.316 1.00 98.38 103 LEU A N 1
ATOM 739 C CA . LEU A 1 103 ? 0.735 0.837 -4.282 1.00 98.38 103 LEU A CA 1
ATOM 740 C C . LEU A 1 103 ? 2.066 0.101 -4.477 1.00 98.38 103 LEU A C 1
ATOM 742 O O . LEU A 1 103 ? 2.495 -0.097 -5.613 1.00 98.38 103 LEU A O 1
ATOM 746 N N . GLY A 1 104 ? 2.678 -0.383 -3.391 1.00 97.62 104 GLY A N 1
ATOM 747 C CA . GLY A 1 104 ? 3.889 -1.202 -3.442 1.00 97.62 104 GLY A CA 1
ATOM 748 C C . GLY A 1 104 ? 3.676 -2.534 -4.162 1.00 97.62 104 GLY A C 1
ATOM 749 O O . GLY A 1 104 ? 4.552 -2.975 -4.903 1.00 97.62 104 GLY A O 1
ATOM 750 N N . ALA A 1 105 ? 2.489 -3.133 -4.032 1.00 97.62 105 ALA A N 1
ATOM 751 C CA . ALA A 1 105 ? 2.124 -4.371 -4.716 1.00 97.62 105 ALA A CA 1
ATOM 752 C C . ALA A 1 105 ? 2.018 -4.242 -6.247 1.00 97.62 105 ALA A C 1
ATOM 754 O O . ALA A 1 105 ? 1.859 -5.252 -6.928 1.00 97.62 105 ALA A O 1
ATOM 755 N N . ARG A 1 106 ? 2.119 -3.030 -6.814 1.00 96.19 106 ARG A N 1
ATOM 756 C CA . ARG A 1 106 ? 2.219 -2.851 -8.272 1.00 96.19 106 ARG A CA 1
ATOM 757 C C . ARG A 1 106 ? 3.542 -3.337 -8.848 1.00 96.19 106 ARG A C 1
ATOM 759 O O . ARG A 1 106 ? 3.597 -3.617 -10.040 1.00 96.19 106 ARG A O 1
ATOM 766 N N . TYR A 1 107 ? 4.590 -3.427 -8.034 1.00 96.25 107 TYR A N 1
ATOM 767 C CA . TYR A 1 107 ? 5.838 -4.049 -8.448 1.00 96.25 107 TYR A CA 1
ATOM 768 C C . TYR A 1 107 ? 5.694 -5.575 -8.339 1.00 96.25 107 TYR A C 1
ATOM 770 O O . TYR A 1 107 ? 5.638 -6.113 -7.240 1.00 96.25 107 TYR A O 1
ATOM 778 N N . GLU A 1 108 ? 5.577 -6.273 -9.469 1.00 94.00 108 GLU A N 1
ATOM 779 C CA . GLU A 1 108 ? 5.369 -7.729 -9.499 1.00 94.00 108 GLU A CA 1
ATOM 780 C C . GLU A 1 108 ? 6.700 -8.482 -9.345 1.00 94.00 108 GLU A C 1
ATOM 782 O O . GLU A 1 108 ? 7.296 -8.951 -10.313 1.00 94.00 108 GLU A O 1
ATOM 787 N N . ASP A 1 109 ? 7.186 -8.571 -8.105 1.00 94.69 109 ASP A N 1
ATOM 788 C CA . ASP A 1 109 ? 8.472 -9.186 -7.755 1.00 94.69 109 ASP A CA 1
ATOM 789 C C . ASP A 1 109 ? 8.338 -10.177 -6.579 1.00 94.69 109 ASP A C 1
ATOM 791 O O . ASP A 1 109 ? 7.417 -10.116 -5.756 1.00 94.69 109 ASP A O 1
ATOM 795 N N . ALA A 1 110 ? 9.281 -11.116 -6.470 1.00 95.38 110 ALA A N 1
ATOM 796 C CA . ALA A 1 110 ? 9.348 -12.054 -5.356 1.00 95.38 110 ALA A CA 1
ATOM 797 C C . ALA A 1 110 ? 9.455 -11.359 -3.992 1.00 95.38 110 ALA A C 1
ATOM 799 O O . ALA A 1 110 ? 8.820 -11.820 -3.034 1.00 95.38 110 ALA A O 1
ATOM 800 N N . ASP A 1 111 ? 10.182 -10.246 -3.915 1.00 96.25 111 ASP A N 1
ATOM 801 C CA . ASP A 1 111 ? 10.367 -9.485 -2.680 1.00 96.25 111 ASP A CA 1
ATOM 802 C C . ASP A 1 111 ? 9.059 -8.860 -2.188 1.00 96.25 111 ASP A C 1
ATOM 804 O O . ASP A 1 111 ? 8.800 -8.819 -0.981 1.00 96.25 111 ASP A O 1
ATOM 808 N N . VAL A 1 112 ? 8.170 -8.474 -3.106 1.00 97.38 112 VAL A N 1
ATOM 809 C CA . VAL A 1 112 ? 6.831 -7.966 -2.774 1.00 97.38 112 VAL A CA 1
ATOM 810 C C . VAL A 1 112 ? 6.005 -9.048 -2.095 1.00 97.38 112 VAL A C 1
ATOM 812 O O . VAL A 1 112 ? 5.368 -8.798 -1.072 1.00 97.38 112 VAL A O 1
ATOM 815 N N . ARG A 1 113 ? 6.071 -10.291 -2.581 1.00 97.12 113 ARG A N 1
ATOM 816 C CA . ARG A 1 113 ? 5.375 -11.421 -1.947 1.00 97.12 113 ARG A CA 1
ATOM 817 C C . ARG A 1 113 ? 5.919 -11.713 -0.552 1.00 97.12 113 ARG A C 1
ATOM 819 O O . ARG A 1 113 ? 5.148 -12.009 0.361 1.00 97.12 113 ARG A O 1
ATOM 826 N N . VAL A 1 114 ? 7.237 -11.651 -0.365 1.00 96.94 114 VAL A N 1
ATOM 827 C CA . VAL A 1 114 ? 7.859 -11.822 0.959 1.00 96.94 114 VAL A CA 1
ATOM 828 C C . VAL A 1 114 ? 7.422 -10.704 1.903 1.00 96.94 114 VAL A C 1
ATOM 830 O O . VAL A 1 114 ? 7.072 -10.971 3.052 1.00 96.94 114 VAL A O 1
ATOM 833 N N . TRP A 1 115 ? 7.393 -9.467 1.416 1.00 97.69 115 TRP A N 1
ATOM 834 C CA . TRP A 1 115 ? 6.961 -8.309 2.184 1.00 97.69 115 TRP A CA 1
ATOM 835 C C . TRP A 1 115 ? 5.484 -8.388 2.582 1.00 97.69 115 TRP A C 1
ATOM 837 O O . TRP A 1 115 ? 5.184 -8.301 3.771 1.00 97.69 115 TRP A O 1
ATOM 847 N N . LEU A 1 116 ? 4.570 -8.664 1.647 1.00 98.19 116 LEU A N 1
ATOM 848 C CA . LEU A 1 116 ? 3.135 -8.789 1.932 1.00 98.19 116 LEU A CA 1
ATOM 849 C C . LEU A 1 116 ? 2.833 -9.906 2.946 1.00 98.19 116 LEU A C 1
ATOM 851 O O . LEU A 1 116 ? 1.972 -9.741 3.810 1.00 98.19 116 LEU A O 1
ATOM 855 N N . LYS A 1 117 ? 3.583 -11.019 2.915 1.00 97.81 117 LYS A N 1
ATOM 856 C CA . LYS A 1 117 ? 3.440 -12.114 3.894 1.00 97.81 117 LYS A CA 1
ATOM 857 C C . LYS A 1 117 ? 3.656 -11.669 5.343 1.00 97.81 117 LYS A C 1
ATOM 859 O O . LYS A 1 117 ? 3.073 -12.279 6.238 1.00 97.81 117 LYS A O 1
ATOM 864 N N . LYS A 1 118 ? 4.442 -10.611 5.591 1.00 97.00 118 LYS A N 1
ATOM 865 C CA . LYS A 1 118 ? 4.645 -10.053 6.942 1.00 97.00 118 LYS A CA 1
ATOM 866 C C . LYS A 1 118 ? 3.330 -9.563 7.555 1.00 97.00 118 LYS A C 1
ATOM 868 O O . LYS A 1 118 ? 3.124 -9.710 8.756 1.00 97.00 118 LYS A O 1
ATOM 873 N N . TYR A 1 119 ? 2.418 -9.055 6.727 1.00 97.44 119 TYR A N 1
ATOM 874 C CA . TYR A 1 119 ? 1.161 -8.448 7.169 1.00 97.44 119 TYR A CA 1
ATOM 875 C C . TYR A 1 119 ? 0.001 -9.441 7.286 1.00 97.44 119 TYR A C 1
ATOM 877 O O . TYR A 1 119 ? -1.038 -9.093 7.838 1.00 97.44 119 TYR A O 1
ATOM 885 N N . LEU A 1 120 ? 0.178 -10.702 6.873 1.00 97.50 120 LEU A N 1
ATOM 886 C CA . LEU A 1 120 ? -0.837 -11.753 7.055 1.00 97.50 120 LEU A CA 1
ATOM 887 C C . LEU A 1 120 ? -1.147 -12.054 8.527 1.00 97.50 120 LEU A C 1
ATOM 889 O O . LEU A 1 120 ? -2.192 -12.617 8.835 1.00 97.50 120 LEU A O 1
ATOM 893 N N . ARG A 1 121 ? -0.235 -11.697 9.435 1.00 93.88 121 ARG A N 1
ATOM 894 C CA . ARG A 1 121 ? -0.402 -11.837 10.889 1.00 93.88 121 ARG A CA 1
ATOM 895 C C . ARG A 1 121 ? -0.656 -10.500 11.584 1.00 93.88 121 ARG A C 1
ATOM 897 O O . ARG A 1 121 ? -0.436 -10.399 12.788 1.00 93.88 121 ARG A O 1
ATOM 904 N N . SER A 1 122 ? -1.061 -9.472 10.836 1.00 93.38 122 SER A N 1
ATOM 905 C CA . SER A 1 122 ? -1.426 -8.185 11.424 1.00 93.38 122 SER A CA 1
ATOM 906 C C . SER A 1 122 ? -2.531 -8.384 12.475 1.00 93.38 122 SER A C 1
ATOM 908 O O . SER A 1 122 ? -3.483 -9.118 12.200 1.00 93.38 122 SER A O 1
ATOM 910 N N . PRO A 1 123 ? -2.450 -7.739 13.658 1.00 93.25 123 PRO A N 1
ATOM 911 C CA . PRO A 1 123 ? -3.557 -7.732 14.619 1.00 93.25 123 PRO A CA 1
ATOM 912 C C . PRO A 1 123 ? -4.799 -7.015 14.064 1.00 93.25 123 PRO A C 1
ATOM 914 O O . PRO A 1 123 ? -5.901 -7.177 14.582 1.00 93.25 123 PRO A O 1
ATOM 917 N N . ASP A 1 124 ? -4.619 -6.235 12.998 1.00 92.56 124 ASP A N 1
ATOM 918 C CA . ASP A 1 124 ? -5.674 -5.571 12.255 1.00 92.56 124 ASP A CA 1
ATOM 919 C C . ASP A 1 124 ? -6.209 -6.486 11.140 1.00 92.56 124 ASP A C 1
ATOM 921 O O . ASP A 1 124 ? -5.546 -6.714 10.120 1.00 92.56 124 ASP A O 1
ATOM 925 N N . ALA A 1 125 ? -7.405 -7.042 11.353 1.00 94.19 125 ALA A N 1
ATOM 926 C CA . ALA A 1 125 ? -8.016 -8.007 10.439 1.00 94.19 125 ALA A CA 1
ATOM 927 C C . ALA A 1 125 ? -8.228 -7.453 9.010 1.00 94.19 125 ALA A C 1
ATOM 929 O O . ALA A 1 125 ? -7.867 -8.152 8.056 1.00 94.19 125 ALA A O 1
ATOM 930 N N . PRO A 1 126 ? -8.736 -6.217 8.812 1.00 94.19 126 PRO A N 1
ATOM 931 C CA . PRO A 1 126 ? -8.760 -5.578 7.497 1.00 94.19 126 PRO A CA 1
ATOM 932 C C . PRO A 1 126 ? -7.402 -5.530 6.788 1.00 94.19 126 PRO A C 1
ATOM 934 O O . PRO A 1 126 ? -7.334 -5.847 5.597 1.00 94.19 126 PRO A O 1
ATOM 937 N N . VAL A 1 127 ? -6.322 -5.182 7.497 1.00 95.94 127 VAL A N 1
ATOM 938 C CA . VAL A 1 127 ? -4.962 -5.148 6.924 1.00 95.94 127 VAL A CA 1
ATOM 939 C C . VAL A 1 127 ? -4.513 -6.545 6.493 1.00 95.94 127 VAL A C 1
ATOM 941 O O . VAL A 1 127 ? -4.041 -6.711 5.367 1.00 95.94 127 VAL A O 1
ATOM 944 N N . ALA A 1 128 ? -4.698 -7.561 7.342 1.00 97.31 128 ALA A N 1
ATOM 945 C CA . ALA A 1 128 ? -4.321 -8.939 7.019 1.00 97.31 128 ALA A CA 1
ATOM 946 C C . ALA A 1 128 ? -5.089 -9.471 5.797 1.00 97.31 128 ALA A C 1
ATOM 948 O O . ALA A 1 128 ? -4.492 -10.027 4.870 1.00 97.31 128 ALA A O 1
ATOM 949 N N . ALA A 1 129 ? -6.403 -9.233 5.746 1.00 96.12 129 ALA A N 1
ATOM 950 C CA . ALA A 1 129 ? -7.236 -9.608 4.610 1.00 96.12 129 ALA A CA 1
ATOM 951 C C . ALA A 1 129 ? -6.825 -8.869 3.327 1.00 96.12 129 ALA A C 1
ATOM 953 O O . ALA A 1 129 ? -6.861 -9.443 2.238 1.00 96.12 129 ALA A O 1
ATOM 954 N N . HIS A 1 130 ? -6.431 -7.598 3.434 1.00 97.06 130 HIS A N 1
ATOM 955 C CA . HIS A 1 130 ? -5.944 -6.827 2.297 1.00 97.06 130 HIS A CA 1
ATOM 956 C C . HIS A 1 130 ? -4.625 -7.379 1.751 1.00 97.06 130 HIS A C 1
ATOM 958 O O . HIS A 1 130 ? -4.523 -7.621 0.549 1.00 97.06 130 HIS A O 1
ATOM 964 N N . ALA A 1 131 ? -3.657 -7.652 2.628 1.00 97.69 131 ALA A N 1
ATOM 965 C CA . ALA A 1 131 ? -2.381 -8.248 2.253 1.00 97.69 131 ALA A CA 1
ATOM 966 C C . ALA A 1 131 ? -2.565 -9.604 1.551 1.00 97.69 131 ALA A C 1
ATOM 968 O O . ALA A 1 131 ? -1.914 -9.856 0.537 1.00 97.69 131 ALA A O 1
ATOM 969 N N . GLN A 1 132 ? -3.499 -10.440 2.025 1.00 97.56 132 GLN A N 1
ATOM 970 C CA . GLN A 1 132 ? -3.849 -11.696 1.355 1.00 97.56 132 GLN A CA 1
ATOM 971 C C . GLN A 1 132 ? -4.402 -11.456 -0.056 1.00 97.56 132 GLN A C 1
ATOM 973 O O . GLN A 1 132 ? -3.906 -12.049 -1.008 1.00 97.56 132 GLN A O 1
ATOM 978 N N . ARG A 1 133 ? -5.360 -10.532 -0.226 1.00 96.44 133 ARG A N 1
ATOM 979 C CA . ARG A 1 133 ? -5.903 -10.204 -1.559 1.00 96.44 133 ARG A CA 1
ATOM 980 C C . ARG A 1 133 ? -4.835 -9.687 -2.520 1.00 96.44 133 ARG A C 1
ATOM 982 O O . ARG A 1 133 ? -4.925 -9.946 -3.716 1.00 96.44 133 ARG A O 1
ATOM 989 N N . LEU A 1 134 ? -3.863 -8.922 -2.026 1.00 96.75 134 LEU A N 1
ATOM 990 C CA . LEU A 1 134 ? -2.743 -8.452 -2.840 1.00 96.75 134 LEU A CA 1
ATOM 991 C C . LEU A 1 134 ? -1.827 -9.611 -3.235 1.00 96.75 134 LEU A C 1
ATOM 993 O O . LEU A 1 134 ? -1.460 -9.700 -4.401 1.00 96.75 134 LEU A O 1
ATOM 997 N N . LEU A 1 135 ? -1.519 -10.523 -2.308 1.00 96.50 135 LEU A N 1
ATOM 998 C CA . LEU A 1 135 ? -0.746 -11.736 -2.590 1.00 96.50 135 LEU A CA 1
ATOM 999 C C . LEU A 1 135 ? -1.410 -12.624 -3.638 1.00 96.50 135 LEU A C 1
ATOM 1001 O O . LEU A 1 135 ? -0.722 -13.097 -4.536 1.00 96.50 135 LEU A O 1
ATOM 1005 N N . ASP A 1 136 ? -2.725 -12.813 -3.555 1.00 95.31 136 ASP A N 1
ATOM 1006 C CA . ASP A 1 136 ? -3.477 -13.629 -4.514 1.00 95.31 136 ASP A CA 1
ATOM 1007 C C . ASP A 1 136 ? -3.432 -13.040 -5.935 1.00 95.31 136 ASP A C 1
ATOM 1009 O O . ASP A 1 136 ? -3.546 -13.771 -6.917 1.00 95.31 136 ASP A O 1
ATOM 1013 N N . LYS A 1 137 ? -3.242 -11.718 -6.048 1.00 93.94 137 LYS A N 1
ATOM 1014 C CA . LYS A 1 137 ? -3.079 -11.006 -7.324 1.00 93.94 137 LYS A CA 1
ATOM 1015 C C . LYS 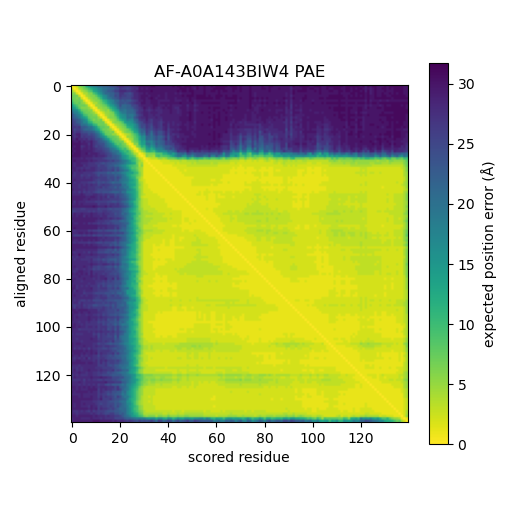A 1 137 ? -1.647 -11.027 -7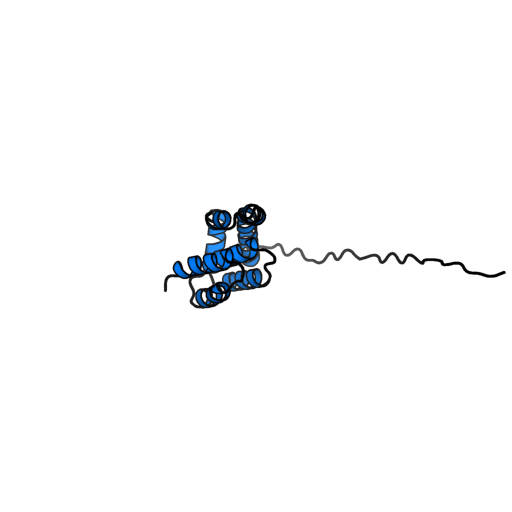.858 1.00 93.94 137 LYS A C 1
ATOM 1017 O O . LYS A 1 137 ? -1.467 -10.736 -9.034 1.00 93.94 137 LYS A O 1
ATOM 1022 N N . GLN A 1 138 ? -0.644 -11.346 -7.037 1.00 91.44 138 GLN A N 1
ATOM 1023 C CA . GLN A 1 138 ? 0.737 -11.468 -7.505 1.00 91.44 138 GLN A CA 1
ATOM 1024 C C . 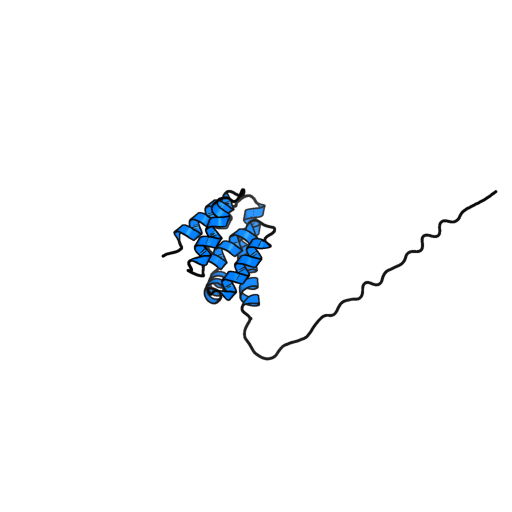GLN A 1 138 ? 0.862 -12.742 -8.346 1.00 91.44 138 GLN A C 1
ATOM 1026 O O . GLN A 1 138 ? 0.965 -13.849 -7.809 1.00 91.44 138 GLN A O 1
ATOM 1031 N N . THR A 1 139 ? 0.848 -12.609 -9.669 1.00 72.25 139 THR A N 1
ATOM 1032 C CA . THR A 1 139 ? 1.166 -13.725 -10.564 1.00 72.25 139 THR A CA 1
ATOM 1033 C C . THR A 1 139 ? 2.653 -14.089 -10.455 1.00 72.25 139 THR A C 1
ATOM 1035 O O . THR A 1 139 ? 3.472 -13.275 -10.030 1.00 72.25 139 THR A O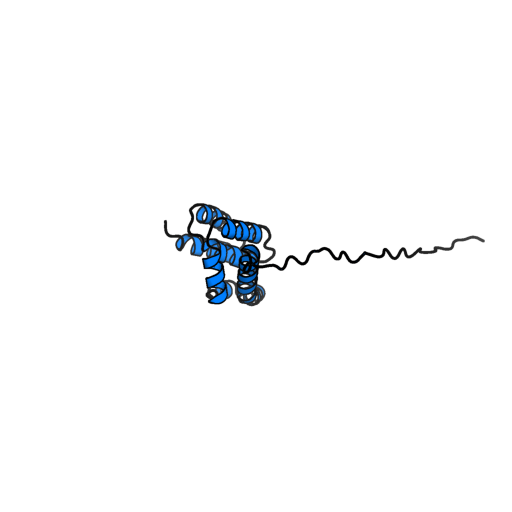 1
ATOM 1038 N N . ARG A 1 140 ? 2.981 -15.366 -10.690 1.00 55.44 140 ARG A N 1
ATOM 1039 C CA . ARG A 1 140 ? 4.293 -15.950 -10.357 1.00 55.44 140 ARG A CA 1
ATOM 1040 C C . ARG A 1 140 ? 5.444 -15.310 -11.111 1.00 55.44 140 ARG A C 1
ATOM 1042 O O . ARG A 1 140 ? 5.350 -15.293 -12.354 1.00 55.44 140 ARG A O 1
#